Protein AF-A0A645A2J7-F1 (afdb_monomer_lite)

pLDDT: mean 78.58, std 9.33, range [49.06, 93.62]

Secondary structure (DSSP, 8-state):
-HHHHHHHHHHHHHHHHHGGGGS-HHHHHTTTHHHHTT-TT--HHHHHHHHHHHHHHHHHHHHHHHHHHGGG-

Radius of gyration: 16.91 Å; chains: 1; bounding box: 50×27×42 Å

Sequence (73 aa):
MTILFNLVGFLKKFAIYVLPCYTDTTAILKGETAVMFNNPNSTFGTSML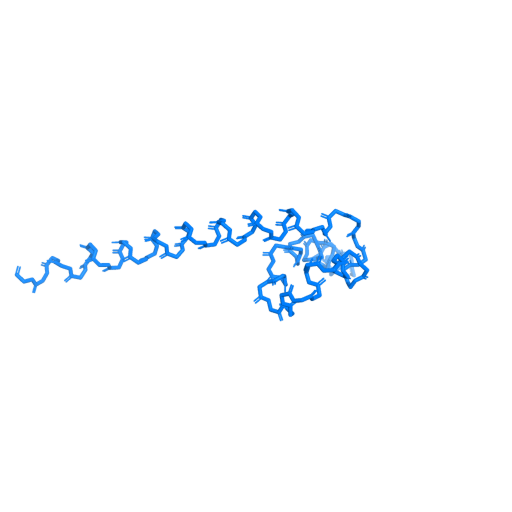VFLGWTVVCYLISHFVFTKKDILI

Organism: NCBI:txid1076179

Foldseek 3Di:
DVVVVVVVVVVLVCCLLPVLVVDDVVCQVVQVQCVVSVHVVSHNVSSVVSVVVVVVVVVVVVVVVVVVVVVPD

Structure (mmCIF, N/CA/C/O backbone):
data_AF-A0A645A2J7-F1
#
_entry.id   AF-A0A645A2J7-F1
#
loop_
_atom_site.group_PDB
_atom_site.id
_atom_site.type_symbol
_atom_site.label_atom_id
_atom_site.label_alt_id
_atom_site.label_comp_id
_atom_site.label_asym_id
_atom_site.label_entity_id
_atom_site.label_seq_id
_atom_site.pdbx_PDB_ins_code
_atom_site.Cartn_x
_atom_site.Cartn_y
_atom_site.Cartn_z
_atom_site.occupancy
_atom_site.B_iso_or_equiv
_atom_site.auth_seq_id
_atom_site.auth_comp_id
_atom_site.auth_asym_id
_atom_site.auth_atom_id
_atom_site.pdbx_PDB_model_num
ATOM 1 N N . MET A 1 1 ? 25.198 20.381 3.234 1.00 58.69 1 MET A N 1
ATOM 2 C CA . MET A 1 1 ? 24.600 19.775 2.016 1.00 58.69 1 MET A CA 1
ATOM 3 C C . MET A 1 1 ? 24.343 18.272 2.159 1.00 58.69 1 MET A C 1
ATOM 5 O O . MET A 1 1 ? 23.356 17.792 1.628 1.00 58.69 1 MET A O 1
ATOM 9 N N . THR A 1 2 ? 25.139 17.531 2.936 1.00 69.88 2 THR A N 1
ATOM 10 C CA . THR A 1 2 ? 24.990 16.080 3.194 1.00 69.88 2 THR A CA 1
ATOM 11 C C . THR A 1 2 ? 23.670 15.650 3.847 1.00 69.88 2 THR A C 1
ATOM 13 O O . THR A 1 2 ? 23.148 14.595 3.503 1.00 69.88 2 THR A O 1
ATOM 1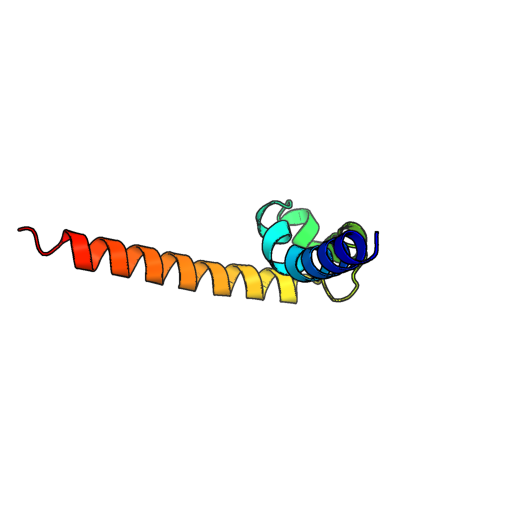6 N N . ILE A 1 3 ? 23.090 16.447 4.749 1.00 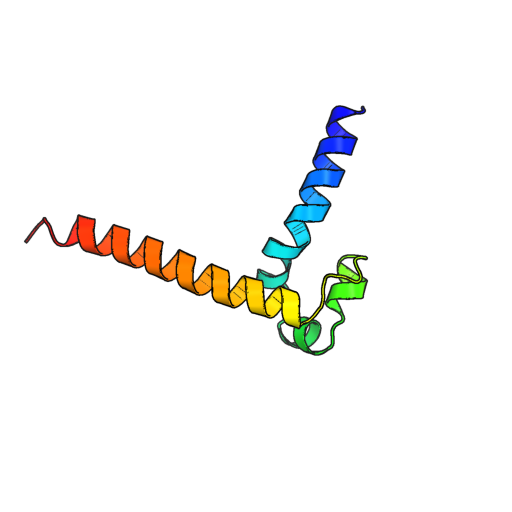74.69 3 ILE A N 1
ATOM 17 C CA . ILE A 1 3 ? 21.807 16.119 5.411 1.00 74.69 3 ILE A CA 1
ATOM 18 C C . ILE A 1 3 ? 20.651 16.095 4.401 1.00 74.69 3 ILE A C 1
ATOM 20 O O . ILE A 1 3 ? 19.825 15.187 4.424 1.00 74.69 3 ILE A O 1
ATOM 24 N N . LEU A 1 4 ? 20.642 17.046 3.461 1.00 72.81 4 LEU A N 1
ATOM 25 C CA . LEU A 1 4 ? 19.628 17.130 2.411 1.00 72.81 4 LEU A CA 1
ATOM 26 C C . LEU A 1 4 ? 19.709 15.922 1.464 1.00 72.81 4 LEU A C 1
ATOM 28 O O . LEU A 1 4 ? 18.690 15.314 1.15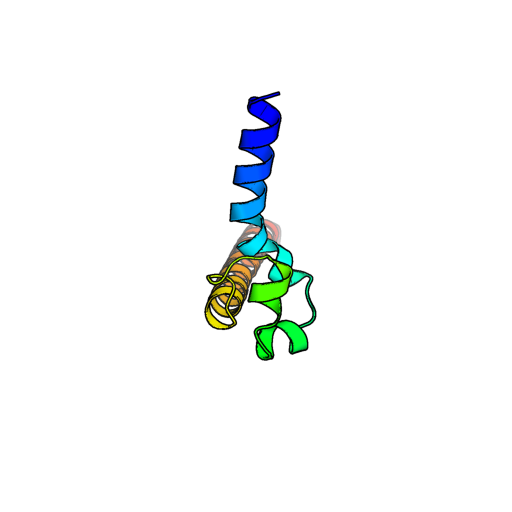3 1.00 72.81 4 LEU A O 1
ATOM 32 N N . PHE A 1 5 ? 20.923 15.515 1.072 1.00 71.44 5 PHE A N 1
ATOM 33 C CA . PHE A 1 5 ? 21.133 14.326 0.238 1.00 71.44 5 PHE A CA 1
ATOM 34 C C . PHE A 1 5 ? 20.709 13.026 0.936 1.00 71.44 5 PHE A C 1
ATOM 36 O O . PHE A 1 5 ? 20.105 12.162 0.301 1.00 71.44 5 PHE A O 1
ATOM 43 N N . ASN A 1 6 ? 20.961 12.897 2.242 1.00 74.25 6 ASN A N 1
ATOM 44 C CA . ASN A 1 6 ? 20.508 11.738 3.017 1.00 74.25 6 ASN A CA 1
ATOM 45 C C . ASN A 1 6 ? 18.979 11.693 3.145 1.00 74.25 6 ASN A C 1
ATOM 47 O O . ASN A 1 6 ? 18.380 10.633 2.968 1.00 74.25 6 ASN A O 1
ATOM 51 N N . LEU A 1 7 ? 18.338 12.841 3.382 1.00 76.38 7 LEU A N 1
ATOM 52 C CA . LEU A 1 7 ? 16.883 12.939 3.469 1.00 76.38 7 LEU A CA 1
ATOM 53 C C . LEU A 1 7 ? 16.207 12.609 2.130 1.00 76.38 7 LEU A C 1
ATOM 55 O O . LEU A 1 7 ? 15.261 11.828 2.098 1.00 76.38 7 LEU A O 1
ATOM 59 N N . VAL A 1 8 ? 16.724 13.133 1.015 1.00 79.12 8 VAL A N 1
ATOM 60 C CA . VAL A 1 8 ? 16.223 12.816 -0.335 1.00 79.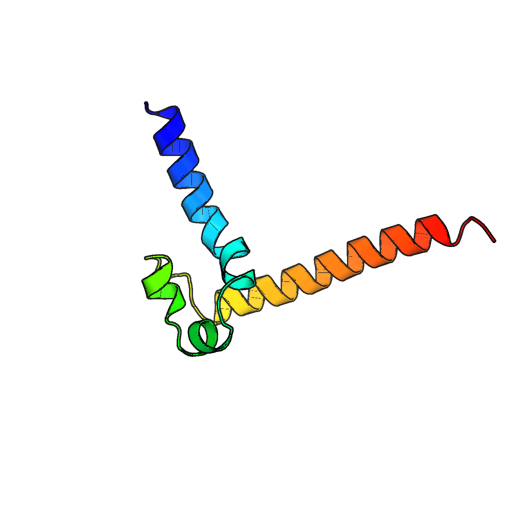12 8 VAL A CA 1
ATOM 61 C C . VAL A 1 8 ? 16.396 11.328 -0.651 1.00 79.12 8 VAL A C 1
ATOM 63 O O . VAL A 1 8 ? 15.473 10.697 -1.167 1.00 79.12 8 VAL A O 1
ATOM 66 N N . GLY A 1 9 ? 17.540 10.735 -0.298 1.00 75.94 9 GLY A N 1
ATOM 67 C CA . GLY A 1 9 ? 17.775 9.299 -0.461 1.00 75.94 9 GLY A CA 1
ATOM 68 C C . GLY A 1 9 ? 16.810 8.437 0.360 1.00 75.94 9 GLY A C 1
ATOM 69 O O . GLY A 1 9 ? 16.329 7.414 -0.129 1.00 75.94 9 GLY A O 1
ATOM 70 N N . PHE A 1 10 ? 16.481 8.862 1.582 1.00 75.75 10 PHE A N 1
ATOM 71 C CA . PHE A 1 10 ? 15.500 8.196 2.439 1.00 75.75 10 PHE A CA 1
ATOM 72 C C . PHE A 1 10 ? 14.073 8.310 1.883 1.00 75.75 10 PHE A C 1
ATOM 74 O O . PHE A 1 10 ? 13.386 7.298 1.735 1.00 75.75 10 PHE A O 1
ATOM 81 N N . LEU A 1 11 ? 13.651 9.514 1.489 1.00 76.00 11 LEU A N 1
ATOM 82 C CA . LEU A 1 11 ? 12.334 9.754 0.897 1.00 76.00 11 LEU A CA 1
ATOM 83 C C . LEU A 1 11 ? 12.142 8.962 -0.397 1.00 76.00 11 LEU A C 1
ATOM 85 O O . LEU A 1 11 ? 11.083 8.379 -0.595 1.00 76.00 11 LEU A O 1
ATOM 89 N N . LYS A 1 12 ? 13.176 8.850 -1.241 1.00 74.75 12 LYS A N 1
ATOM 90 C CA . LYS A 1 12 ? 13.121 8.046 -2.471 1.00 74.75 12 LYS A CA 1
ATOM 91 C C . LYS A 1 12 ? 12.887 6.553 -2.197 1.00 74.75 12 LYS A C 1
ATOM 93 O O . LYS A 1 12 ? 12.247 5.882 -2.999 1.00 74.75 12 LYS A O 1
ATOM 98 N N . LYS A 1 13 ? 13.368 6.024 -1.065 1.00 73.81 13 LYS A N 1
ATOM 99 C CA . LYS A 1 13 ? 13.089 4.637 -0.650 1.00 73.81 13 LYS A CA 1
ATOM 100 C C . LYS A 1 13 ? 11.651 4.463 -0.165 1.00 73.81 13 LYS A C 1
ATOM 102 O O . LYS A 1 13 ? 11.039 3.441 -0.451 1.00 73.81 13 LYS A O 1
ATOM 107 N N . PHE A 1 14 ? 11.116 5.453 0.547 1.00 75.44 14 PHE A N 1
ATOM 108 C CA . PHE A 1 14 ? 9.750 5.406 1.076 1.00 75.44 14 PHE A CA 1
ATOM 109 C C . PHE A 1 14 ? 8.685 5.702 0.009 1.00 75.44 14 PHE A C 1
ATOM 111 O O . PHE A 1 14 ? 7.575 5.180 0.060 1.00 75.44 14 PHE A O 1
ATOM 118 N N . ALA A 1 15 ? 9.050 6.492 -1.001 1.00 74.62 15 ALA A N 1
ATOM 119 C CA . ALA A 1 15 ? 8.218 6.886 -2.130 1.00 74.62 15 ALA A CA 1
ATOM 120 C C . ALA A 1 15 ? 7.556 5.694 -2.841 1.00 74.62 15 ALA A C 1
ATOM 122 O O . ALA A 1 15 ? 6.403 5.790 -3.246 1.00 74.62 15 ALA A O 1
ATOM 123 N N . ILE A 1 16 ? 8.241 4.552 -2.911 1.00 74.31 16 ILE A N 1
ATOM 124 C CA . ILE A 1 16 ? 7.749 3.320 -3.547 1.00 74.31 16 ILE A CA 1
ATOM 125 C C . ILE A 1 16 ? 6.525 2.748 -2.819 1.00 74.31 16 ILE A C 1
ATOM 127 O O . ILE A 1 16 ? 5.743 2.033 -3.427 1.00 74.31 16 ILE A O 1
ATOM 131 N N . TYR A 1 17 ? 6.335 3.064 -1.538 1.00 76.38 17 TYR A N 1
ATOM 132 C CA . TYR A 1 17 ? 5.212 2.567 -0.741 1.00 76.38 17 TYR A CA 1
ATOM 133 C C . TYR A 1 17 ? 4.038 3.548 -0.676 1.00 76.38 17 TYR A C 1
ATOM 135 O O . TYR A 1 17 ? 2.950 3.162 -0.275 1.00 76.38 17 TYR A O 1
ATOM 143 N N . VAL A 1 18 ? 4.241 4.815 -1.046 1.00 74.50 18 VAL A N 1
ATOM 144 C CA . VAL A 1 18 ? 3.212 5.863 -0.918 1.00 74.50 18 VAL A CA 1
ATOM 145 C C . VAL A 1 18 ? 2.715 6.329 -2.281 1.00 74.50 18 VAL A C 1
ATOM 147 O O . VAL A 1 18 ? 1.519 6.516 -2.471 1.00 74.50 18 VAL A O 1
ATOM 150 N N . LEU A 1 19 ? 3.615 6.489 -3.251 1.00 74.62 19 LEU A N 1
ATOM 151 C CA . LEU A 1 19 ? 3.274 6.988 -4.580 1.00 74.62 19 LEU A CA 1
ATOM 152 C C . LEU A 1 19 ? 2.424 6.023 -5.423 1.00 74.62 19 LEU A C 1
ATOM 154 O O . LEU A 1 19 ? 1.613 6.545 -6.187 1.00 74.62 19 LEU A O 1
ATOM 158 N N . PRO A 1 20 ? 2.483 4.678 -5.267 1.00 78.88 20 PRO A N 1
ATOM 159 C CA . PRO A 1 20 ? 1.546 3.793 -5.957 1.00 78.88 20 PRO A CA 1
ATOM 160 C C . PRO A 1 20 ? 0.075 4.096 -5.658 1.00 78.88 20 PRO A C 1
ATOM 162 O O . PRO A 1 20 ? -0.780 3.871 -6.506 1.00 78.88 20 PRO A O 1
ATOM 165 N N . CYS A 1 21 ? -0.227 4.651 -4.481 1.00 75.62 21 CYS A N 1
ATOM 166 C CA . CYS A 1 21 ? -1.585 5.048 -4.104 1.00 75.62 21 CYS A CA 1
ATOM 167 C C . CYS A 1 21 ? -2.114 6.260 -4.879 1.00 75.62 21 CYS A C 1
ATOM 169 O O . CYS A 1 21 ? -3.315 6.506 -4.862 1.00 75.62 21 CYS A O 1
ATOM 171 N N . TYR A 1 22 ? -1.235 7.002 -5.555 1.00 79.38 22 TYR A N 1
ATOM 172 C CA . TYR A 1 22 ? -1.575 8.196 -6.330 1.00 79.38 22 TYR A CA 1
ATOM 173 C C . TYR A 1 22 ? -1.345 8.016 -7.836 1.00 79.38 22 TYR A C 1
ATOM 175 O O . TYR A 1 22 ? -1.616 8.930 -8.611 1.00 79.38 22 TYR A O 1
ATOM 183 N N . THR A 1 23 ? -0.828 6.864 -8.264 1.00 76.00 23 THR A N 1
ATOM 184 C CA . THR A 1 23 ? -0.632 6.537 -9.681 1.00 76.00 23 THR A CA 1
ATOM 185 C C . THR A 1 23 ? -1.834 5.809 -10.266 1.00 76.00 23 THR A C 1
ATOM 187 O O . THR A 1 23 ? -2.537 5.084 -9.564 1.00 76.00 23 THR A O 1
ATOM 190 N N . ASP A 1 24 ? -2.035 5.958 -11.575 1.00 82.50 24 ASP A N 1
ATOM 191 C CA . ASP A 1 24 ? -3.086 5.249 -12.302 1.00 82.50 24 ASP A CA 1
ATOM 192 C C . ASP A 1 24 ? -2.901 3.727 -12.189 1.00 82.50 24 ASP A C 1
ATOM 194 O O . ASP A 1 24 ? -1.835 3.182 -12.484 1.00 82.50 24 ASP A O 1
ATOM 198 N N . THR A 1 25 ? -3.959 3.029 -11.779 1.00 80.50 25 THR A N 1
ATOM 199 C CA . THR A 1 25 ? -3.967 1.567 -11.638 1.00 80.50 25 THR A CA 1
ATOM 200 C C . THR A 1 25 ? -3.576 0.843 -12.925 1.00 80.50 25 THR A C 1
ATOM 202 O O . THR A 1 25 ? -2.918 -0.196 -12.862 1.00 80.50 25 THR A O 1
ATOM 205 N N . THR A 1 26 ? -3.896 1.404 -14.095 1.00 83.19 26 THR A N 1
ATOM 206 C CA . THR A 1 26 ? -3.515 0.826 -15.391 1.00 83.19 26 THR A CA 1
ATOM 207 C C . THR A 1 26 ? -2.004 0.866 -15.622 1.00 83.19 26 THR A C 1
ATOM 209 O O . THR A 1 26 ? -1.446 -0.100 -16.141 1.00 83.19 26 THR A O 1
ATOM 212 N N . ALA A 1 27 ? -1.324 1.924 -15.175 1.00 79.31 27 ALA A N 1
ATOM 213 C CA . ALA A 1 27 ? 0.135 2.033 -15.225 1.00 79.31 27 ALA A CA 1
ATOM 214 C C . ALA A 1 27 ? 0.810 1.051 -14.248 1.00 79.31 27 ALA A C 1
ATOM 216 O O . ALA A 1 27 ? 1.848 0.464 -14.564 1.00 79.31 27 ALA A O 1
ATOM 217 N N . ILE A 1 28 ? 0.186 0.801 -13.088 1.00 83.94 28 ILE A N 1
ATOM 218 C CA . ILE A 1 28 ? 0.636 -0.214 -12.118 1.00 83.94 28 ILE A CA 1
ATOM 219 C C . ILE A 1 28 ? 0.524 -1.622 -12.717 1.00 83.94 28 ILE A C 1
ATOM 221 O O . ILE A 1 28 ? 1.473 -2.403 -12.644 1.00 83.94 28 ILE A O 1
ATOM 225 N N . LEU A 1 29 ? -0.608 -1.940 -13.352 1.00 82.00 29 LEU A N 1
ATOM 226 C CA . LEU A 1 29 ? -0.856 -3.225 -14.020 1.00 82.00 29 LEU A CA 1
ATOM 227 C C . LEU A 1 29 ? 0.125 -3.489 -15.168 1.00 82.00 29 LEU A C 1
ATOM 229 O O . LEU A 1 29 ? 0.562 -4.622 -15.354 1.00 82.00 29 LEU A O 1
ATOM 233 N N . LYS A 1 30 ? 0.504 -2.446 -15.911 1.00 84.06 30 LYS A N 1
ATOM 234 C CA . LYS A 1 30 ? 1.496 -2.529 -16.993 1.00 84.06 30 LYS A CA 1
ATOM 235 C C . LYS A 1 30 ? 2.947 -2.588 -16.501 1.00 84.06 30 LYS A C 1
ATOM 237 O O . LYS A 1 30 ? 3.846 -2.809 -17.306 1.00 84.06 30 LYS A O 1
ATOM 242 N N . GLY A 1 31 ? 3.195 -2.393 -15.202 1.00 76.75 31 GLY A N 1
ATOM 243 C CA . GLY A 1 31 ? 4.545 -2.362 -14.631 1.00 76.75 31 GLY A CA 1
ATOM 244 C C . GLY A 1 31 ? 5.345 -1.103 -14.985 1.00 76.75 31 GLY A C 1
ATOM 245 O O . GLY A 1 31 ? 6.554 -1.054 -14.755 1.00 76.75 31 GLY A O 1
ATOM 246 N N . GLU A 1 32 ? 4.686 -0.065 -15.505 1.00 80.81 32 GLU A N 1
ATOM 247 C CA . GLU A 1 32 ? 5.311 1.215 -15.871 1.00 80.81 32 GLU A CA 1
ATOM 248 C C . GLU A 1 32 ? 5.848 1.957 -14.631 1.00 80.81 32 GLU A C 1
ATOM 250 O O . GLU A 1 32 ? 6.753 2.787 -14.732 1.00 80.81 32 GLU A O 1
ATOM 255 N N . THR A 1 33 ? 5.379 1.584 -13.436 1.00 77.31 33 THR A N 1
ATOM 256 C CA . THR A 1 33 ? 5.861 2.080 -12.138 1.00 77.31 33 THR A CA 1
ATOM 257 C C . THR A 1 33 ? 7.358 1.862 -11.926 1.00 77.31 33 THR A C 1
ATOM 259 O O . THR A 1 33 ? 8.023 2.730 -11.360 1.00 77.31 33 THR A O 1
ATOM 262 N N . ALA A 1 34 ? 7.923 0.757 -12.424 1.00 76.44 34 ALA A N 1
ATOM 263 C CA . ALA A 1 34 ? 9.355 0.480 -12.298 1.00 76.44 34 ALA A CA 1
ATOM 264 C C . ALA A 1 34 ? 10.203 1.546 -13.014 1.00 76.44 34 ALA A C 1
ATOM 266 O O . ALA A 1 34 ? 11.260 1.952 -12.520 1.00 76.44 34 ALA A O 1
ATOM 267 N N . VAL A 1 35 ? 9.698 2.039 -14.149 1.00 79.06 35 VAL A N 1
ATOM 268 C CA . VAL A 1 35 ? 10.316 3.103 -14.947 1.00 79.06 35 VAL A CA 1
ATOM 269 C C . VAL A 1 35 ? 10.045 4.468 -14.316 1.00 79.06 35 VAL A C 1
ATOM 271 O O . VAL A 1 35 ? 10.979 5.252 -14.151 1.00 79.06 35 VAL A O 1
ATOM 274 N N . MET A 1 36 ? 8.807 4.731 -13.878 1.00 76.31 36 MET A N 1
ATOM 275 C CA . MET A 1 36 ? 8.423 6.001 -13.241 1.00 76.31 36 MET A CA 1
ATOM 276 C C . MET A 1 36 ? 9.223 6.290 -11.966 1.00 76.31 36 MET A C 1
ATOM 278 O O . MET A 1 36 ? 9.663 7.418 -11.750 1.00 76.31 36 MET A O 1
ATOM 282 N N . PHE A 1 37 ? 9.454 5.278 -11.127 1.00 74.75 37 PHE A N 1
ATOM 283 C CA . PHE A 1 37 ? 10.208 5.439 -9.881 1.00 74.75 37 PHE A CA 1
ATOM 284 C C . PHE A 1 37 ? 11.712 5.191 -10.042 1.00 74.75 37 PHE A C 1
ATOM 286 O O . PHE A 1 37 ? 12.459 5.327 -9.066 1.00 74.75 37 PHE A O 1
ATOM 293 N N . ASN A 1 38 ? 12.160 4.854 -11.262 1.00 78.81 38 ASN A N 1
ATOM 294 C CA . ASN A 1 38 ? 13.527 4.434 -11.573 1.00 78.81 38 ASN A CA 1
ATOM 295 C C . ASN A 1 38 ? 14.031 3.425 -10.526 1.00 78.81 38 ASN A C 1
ATOM 297 O O . ASN A 1 38 ? 15.075 3.599 -9.888 1.00 78.81 38 ASN A O 1
ATOM 301 N N . ASN A 1 39 ? 13.183 2.431 -10.252 1.00 73.88 39 ASN A N 1
ATOM 302 C CA . ASN A 1 39 ? 13.441 1.402 -9.267 1.00 73.88 39 ASN A CA 1
ATOM 303 C C . ASN A 1 39 ? 12.846 0.070 -9.747 1.00 73.88 39 ASN A C 1
ATOM 305 O O . ASN A 1 39 ? 11.622 -0.077 -9.748 1.00 73.88 39 ASN A O 1
ATOM 309 N N . PRO A 1 40 ? 13.686 -0.918 -10.099 1.00 75.00 40 PRO A N 1
ATOM 310 C CA . PRO A 1 40 ? 13.222 -2.207 -10.609 1.00 75.00 40 PRO A CA 1
ATOM 311 C C . PRO A 1 40 ? 12.436 -3.018 -9.572 1.00 75.00 40 PRO A C 1
ATOM 313 O O . PRO A 1 40 ? 11.682 -3.910 -9.946 1.00 75.00 40 PRO A O 1
ATOM 316 N N . ASN A 1 41 ? 12.553 -2.695 -8.280 1.00 72.94 41 ASN A N 1
ATOM 317 C CA . ASN A 1 41 ? 11.748 -3.335 -7.242 1.00 72.94 41 ASN A CA 1
ATOM 318 C C . ASN A 1 41 ? 10.304 -2.812 -7.212 1.00 72.94 41 ASN A C 1
ATOM 320 O O . ASN A 1 41 ? 9.463 -3.454 -6.594 1.00 72.94 41 ASN A O 1
ATOM 324 N N . SER A 1 42 ? 9.989 -1.685 -7.868 1.00 74.44 42 SER A N 1
ATOM 325 C CA . SER A 1 42 ? 8.624 -1.150 -7.958 1.00 74.44 42 SER A CA 1
ATOM 326 C C . SER A 1 42 ? 7.822 -1.884 -9.035 1.00 74.44 42 SER A C 1
ATOM 328 O O . SER A 1 42 ? 7.562 -1.378 -10.125 1.00 74.44 42 SER A O 1
ATOM 330 N N . THR A 1 43 ? 7.459 -3.122 -8.717 1.00 81.44 43 THR A N 1
ATOM 331 C CA . THR A 1 43 ? 6.654 -4.000 -9.571 1.00 81.44 43 THR A CA 1
ATOM 332 C C . THR A 1 43 ? 5.198 -4.013 -9.117 1.00 81.44 43 THR A C 1
ATOM 334 O O . THR A 1 43 ? 4.891 -3.662 -7.973 1.00 81.44 43 THR A O 1
ATOM 337 N N . PHE A 1 44 ? 4.311 -4.519 -9.975 1.00 82.62 44 PHE A N 1
ATOM 338 C CA . PHE A 1 44 ? 2.908 -4.767 -9.639 1.00 82.62 44 PHE A CA 1
ATOM 339 C C . PHE A 1 44 ? 2.734 -5.483 -8.285 1.00 82.62 44 PHE A C 1
ATOM 341 O O . PHE A 1 44 ? 1.912 -5.074 -7.467 1.00 82.62 44 PHE A O 1
ATOM 348 N N . GLY A 1 45 ? 3.557 -6.503 -8.003 1.00 82.75 45 GLY A N 1
ATOM 349 C CA . GLY A 1 45 ? 3.490 -7.258 -6.749 1.00 82.75 45 GLY A CA 1
ATOM 350 C C . GLY A 1 45 ? 3.762 -6.399 -5.511 1.00 82.75 45 GLY A C 1
ATOM 351 O O . GLY A 1 45 ? 3.068 -6.528 -4.505 1.00 82.75 45 GLY A O 1
ATOM 352 N N . THR A 1 46 ? 4.721 -5.471 -5.588 1.00 82.44 46 THR A N 1
ATOM 353 C CA . THR A 1 46 ? 5.004 -4.552 -4.471 1.00 82.44 46 THR A CA 1
ATOM 354 C C . THR A 1 46 ? 3.881 -3.548 -4.245 1.00 82.44 46 THR A C 1
ATOM 356 O O . THR A 1 46 ? 3.489 -3.325 -3.101 1.00 82.44 46 THR A O 1
ATOM 359 N N . SER A 1 47 ? 3.297 -3.005 -5.315 1.00 83.00 47 SER A N 1
ATOM 360 C CA . SER A 1 47 ? 2.139 -2.110 -5.225 1.00 83.00 47 SER A CA 1
ATOM 361 C C . SER A 1 47 ? 0.910 -2.826 -4.658 1.00 83.00 47 SER A C 1
ATOM 363 O O . SER A 1 47 ? 0.197 -2.264 -3.832 1.00 83.00 47 SER A O 1
ATOM 365 N N . MET A 1 48 ? 0.696 -4.094 -5.021 1.00 85.81 48 MET A N 1
ATOM 366 C CA . MET A 1 48 ? -0.387 -4.909 -4.466 1.00 85.81 48 MET A CA 1
ATOM 367 C C . MET A 1 48 ? -0.226 -5.133 -2.956 1.00 85.81 48 MET A C 1
ATOM 369 O O . MET A 1 48 ? -1.185 -4.979 -2.201 1.00 85.81 48 MET A O 1
ATOM 373 N N . LEU A 1 49 ? 0.989 -5.444 -2.489 1.00 86.62 49 LEU A N 1
ATOM 374 C CA . LEU A 1 49 ? 1.273 -5.581 -1.055 1.00 86.62 49 LEU A CA 1
ATOM 375 C C . LEU A 1 49 ? 1.009 -4.280 -0.288 1.00 86.62 49 LEU A C 1
ATOM 377 O O . LEU A 1 49 ? 0.459 -4.317 0.812 1.00 86.62 49 LEU A O 1
ATOM 381 N N . VAL A 1 50 ? 1.355 -3.135 -0.880 1.00 86.88 50 VAL A N 1
ATOM 382 C CA . VAL A 1 50 ? 1.061 -1.809 -0.321 1.00 86.88 50 VAL A CA 1
ATOM 383 C C . VAL A 1 50 ? -0.446 -1.597 -0.172 1.00 86.88 50 VAL A C 1
ATOM 385 O O . VAL A 1 50 ? -0.889 -1.185 0.898 1.00 86.88 50 VAL A O 1
ATOM 388 N N . PHE A 1 51 ? -1.246 -1.925 -1.190 1.00 87.81 51 PHE A N 1
ATOM 389 C CA . PHE A 1 51 ? -2.706 -1.782 -1.124 1.00 87.81 51 PHE A CA 1
ATOM 390 C C . PHE A 1 51 ? -3.351 -2.684 -0.069 1.00 87.81 51 PHE A C 1
ATOM 392 O O . PHE A 1 51 ? -4.234 -2.241 0.673 1.00 87.81 51 PHE A O 1
ATOM 399 N N . LEU A 1 52 ? -2.885 -3.928 0.052 1.00 90.44 52 LEU A N 1
ATOM 400 C CA . LEU A 1 52 ? -3.347 -4.842 1.098 1.00 90.44 52 LEU A CA 1
ATOM 401 C C . LEU A 1 52 ? -2.975 -4.325 2.493 1.00 90.44 52 LEU A C 1
ATOM 403 O O . LEU A 1 52 ? -3.828 -4.276 3.379 1.00 90.44 52 LEU A O 1
ATOM 407 N N . GLY A 1 53 ? -1.731 -3.874 2.677 1.00 89.19 53 GLY A N 1
ATOM 408 C CA . GLY A 1 53 ? -1.285 -3.266 3.930 1.00 89.19 53 GLY A CA 1
ATOM 409 C C . GLY A 1 53 ? -2.108 -2.031 4.295 1.00 89.19 53 GLY A C 1
ATOM 410 O O . GLY A 1 53 ? -2.546 -1.890 5.437 1.00 89.19 53 GLY A O 1
ATOM 411 N N . TRP A 1 54 ? -2.399 -1.173 3.316 1.00 89.00 54 TRP A N 1
ATOM 412 C CA . TRP A 1 54 ? -3.221 0.017 3.517 1.00 89.00 54 TRP A CA 1
ATOM 413 C C . TRP A 1 54 ? -4.660 -0.322 3.915 1.00 89.00 54 TRP A C 1
ATOM 415 O O . TRP A 1 54 ? -5.216 0.315 4.806 1.00 89.00 54 TRP A O 1
ATOM 425 N N . THR A 1 55 ? -5.238 -1.382 3.342 1.00 90.25 55 THR A N 1
ATOM 426 C CA . THR A 1 55 ? -6.571 -1.876 3.726 1.00 90.25 55 THR A CA 1
ATOM 427 C C . THR A 1 55 ? -6.628 -2.239 5.211 1.00 90.25 55 THR A C 1
ATOM 429 O O . THR A 1 55 ? -7.559 -1.840 5.912 1.00 90.25 55 THR A O 1
ATOM 432 N N . VAL A 1 56 ? -5.607 -2.937 5.721 1.00 93.62 56 VAL A N 1
ATOM 433 C CA . VAL A 1 56 ? -5.511 -3.292 7.147 1.00 93.62 56 VAL A CA 1
ATOM 434 C C . VAL A 1 56 ? -5.376 -2.043 8.017 1.00 93.62 56 VAL A C 1
ATOM 436 O O . VAL A 1 56 ? -6.048 -1.934 9.041 1.00 93.62 56 VAL A O 1
ATOM 439 N N . VAL A 1 57 ? -4.558 -1.071 7.606 1.00 91.56 57 VAL A N 1
ATOM 440 C CA . VAL A 1 57 ? -4.400 0.202 8.330 1.00 91.56 57 VAL A CA 1
ATOM 441 C C . VAL A 1 57 ? -5.729 0.960 8.400 1.00 91.56 57 VAL A C 1
ATOM 443 O O . VAL A 1 57 ? -6.133 1.377 9.485 1.00 91.56 57 VAL A O 1
ATOM 446 N N . CYS A 1 58 ? -6.449 1.086 7.283 1.00 91.25 58 CYS A N 1
ATOM 447 C CA . CYS A 1 58 ? -7.773 1.706 7.254 1.00 91.25 58 CYS A CA 1
ATOM 448 C C . CYS A 1 58 ? -8.772 0.972 8.158 1.00 91.25 58 CYS A C 1
ATOM 450 O O . CYS A 1 58 ? -9.524 1.626 8.882 1.00 91.25 58 CYS A O 1
ATOM 452 N N . TYR A 1 59 ? -8.750 -0.364 8.171 1.00 91.31 59 TYR A N 1
ATOM 453 C CA . TYR A 1 59 ? -9.579 -1.165 9.072 1.00 91.31 59 TYR A CA 1
ATOM 454 C C . TYR A 1 59 ? -9.256 -0.894 10.545 1.00 91.31 59 TYR A C 1
ATOM 456 O O . TYR A 1 59 ? -10.170 -0.658 11.330 1.00 91.31 59 TYR A O 1
ATOM 464 N N . LEU A 1 60 ? -7.976 -0.870 10.927 1.00 93.00 60 LEU A N 1
ATOM 465 C CA . LEU A 1 60 ? -7.560 -0.610 12.308 1.00 93.00 60 LEU A CA 1
ATOM 466 C C . LEU A 1 60 ? -7.949 0.796 12.772 1.00 93.00 60 LEU A C 1
ATOM 468 O O . LEU A 1 60 ? -8.457 0.951 13.881 1.00 93.00 60 LEU A O 1
ATOM 472 N N . ILE A 1 61 ? -7.746 1.810 11.925 1.00 91.62 61 ILE A N 1
ATOM 473 C CA . ILE A 1 61 ? -8.144 3.193 12.223 1.00 91.62 61 ILE A CA 1
ATOM 474 C C . ILE A 1 61 ? -9.660 3.267 12.401 1.00 91.62 61 ILE A C 1
ATOM 476 O O . ILE A 1 61 ? -10.133 3.804 13.399 1.00 91.62 61 ILE A O 1
ATOM 480 N N . SER A 1 62 ? -10.413 2.693 11.462 1.00 89.62 62 SER A N 1
ATOM 481 C CA . SER A 1 62 ? -11.872 2.615 11.524 1.00 89.62 62 SER A CA 1
ATOM 482 C C . SER A 1 62 ? -12.335 1.934 12.815 1.00 89.62 62 SER A C 1
ATOM 484 O O . SER A 1 62 ? -13.099 2.510 13.583 1.00 89.62 62 SER A O 1
ATOM 486 N N . HIS A 1 63 ? -11.800 0.750 13.114 1.00 88.88 63 HIS A N 1
ATOM 487 C CA . HIS A 1 63 ? -12.139 -0.019 14.306 1.00 88.88 63 HIS A CA 1
ATOM 488 C C . HIS A 1 63 ? -11.816 0.743 15.596 1.00 88.88 63 HIS A C 1
ATOM 490 O O . HIS A 1 63 ? -12.636 0.788 16.506 1.00 88.88 63 HIS A O 1
ATOM 496 N N . PHE A 1 64 ? -10.658 1.400 15.681 1.00 89.19 64 PHE A N 1
ATOM 497 C CA . PHE A 1 64 ? -10.307 2.210 16.845 1.00 89.19 64 PHE A CA 1
ATOM 498 C C . PHE A 1 64 ? -11.246 3.412 17.014 1.00 89.19 64 PHE A C 1
ATOM 500 O O . PHE A 1 64 ? -11.689 3.694 18.127 1.00 89.19 64 PHE A O 1
ATOM 507 N N . VAL A 1 65 ? -11.579 4.107 15.922 1.00 87.94 65 VAL A N 1
ATOM 508 C CA . VAL A 1 65 ? -12.500 5.252 15.947 1.00 87.94 65 VAL A CA 1
ATOM 509 C C . VAL A 1 65 ? -13.904 4.819 16.367 1.00 87.94 65 VAL A C 1
ATOM 511 O O . VAL A 1 65 ? -14.496 5.482 17.217 1.00 87.94 65 VAL A O 1
ATOM 514 N N . PHE A 1 66 ? -1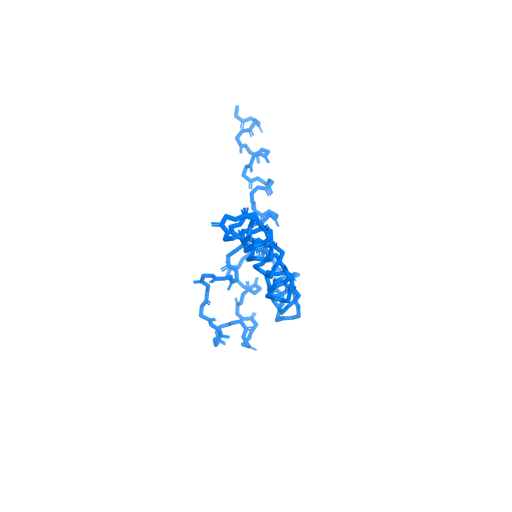4.426 3.716 15.827 1.00 83.00 66 PHE A N 1
ATOM 515 C CA . PHE A 1 66 ? -15.757 3.215 16.176 1.00 83.00 66 PHE A CA 1
ATOM 516 C C . PHE A 1 66 ? -15.817 2.684 17.613 1.00 83.00 66 PHE A C 1
ATOM 518 O O . PHE A 1 66 ? -16.680 3.117 18.367 1.00 83.00 66 PHE A O 1
ATOM 525 N N . THR A 1 67 ? -14.829 1.907 18.070 1.00 79.06 67 THR A N 1
ATOM 526 C CA . THR A 1 67 ? -14.765 1.420 19.463 1.00 79.06 67 THR A CA 1
ATOM 527 C C . THR A 1 67 ? -14.682 2.555 20.493 1.00 79.06 67 THR A C 1
ATOM 529 O O . THR A 1 67 ? -15.166 2.424 21.614 1.00 79.06 67 THR A O 1
ATOM 532 N N . LYS A 1 68 ? -14.074 3.696 20.142 1.00 66.56 68 LYS A N 1
ATOM 533 C CA . LYS A 1 68 ? -14.035 4.885 21.013 1.00 66.56 68 LYS A CA 1
ATOM 534 C C . LYS A 1 68 ? -15.321 5.711 20.961 1.00 66.56 68 LYS A C 1
ATOM 536 O O . LYS A 1 68 ? -15.602 6.415 21.925 1.00 66.56 68 LYS A O 1
ATOM 541 N N . LYS A 1 69 ? -16.062 5.673 19.852 1.00 62.91 69 LYS A N 1
ATOM 542 C CA . LYS A 1 69 ? -17.308 6.431 19.670 1.00 62.91 69 LYS A CA 1
ATOM 543 C C . LYS A 1 69 ? -18.553 5.677 20.150 1.00 62.91 69 LYS A C 1
ATOM 545 O O . LYS A 1 69 ? -19.496 6.341 20.559 1.00 62.91 69 LYS A O 1
ATOM 550 N N . ASP A 1 70 ? -18.520 4.345 20.200 1.00 55.12 70 ASP A N 1
ATOM 551 C CA . ASP A 1 70 ? -19.606 3.514 20.746 1.00 55.12 70 ASP A CA 1
ATOM 552 C C . ASP A 1 70 ? -19.679 3.507 22.284 1.00 55.12 70 ASP A C 1
ATOM 554 O O . ASP A 1 70 ? -20.661 3.040 22.844 1.00 55.12 70 ASP A O 1
ATOM 558 N N . ILE A 1 71 ? -18.696 4.073 23.001 1.00 58.06 71 ILE A N 1
ATOM 559 C CA . ILE A 1 71 ? -18.756 4.197 24.474 1.00 58.06 71 ILE A CA 1
ATOM 560 C C . ILE A 1 71 ? -19.712 5.309 24.958 1.00 58.06 71 ILE A C 1
ATOM 562 O O . ILE A 1 71 ? -19.781 5.580 26.156 1.00 58.06 71 ILE A O 1
ATOM 566 N N . LEU A 1 72 ? -20.395 6.000 24.038 1.00 51.25 72 LEU A N 1
ATOM 567 C CA . LEU A 1 72 ? -21.235 7.166 24.325 1.00 51.25 72 LEU A CA 1
ATOM 568 C C . LEU A 1 72 ? -22.730 6.955 24.025 1.00 51.25 72 LEU A C 1
ATOM 570 O O . LEU A 1 72 ? -23.444 7.944 23.847 1.00 51.25 72 LEU A O 1
ATOM 574 N N . ILE A 1 73 ? -23.204 5.703 23.991 1.00 49.06 73 ILE A N 1
ATOM 575 C CA . ILE A 1 73 ? -24.638 5.392 24.090 1.00 49.06 73 ILE A CA 1
ATOM 576 C C . ILE A 1 73 ? -24.937 4.541 25.320 1.00 49.06 73 ILE A C 1
ATOM 578 O O . ILE A 1 73 ? -24.170 3.589 25.585 1.00 49.06 73 ILE A O 1
#